Protein AF-A0A7S2M8P0-F1 (afdb_monomer_lite)

Secondary structure (DSSP, 8-state):
--PPPPEEEEEEEEEE--------------------EEEEPPPTT----TT-GGGTT-EEEEEEEEEEEEEPPPTT--SPPEEEEEEEESS--TTHHHHIIIIITS-PPTT-HHHHT-TT-TT----S--TTS--S----EE--TT---TT-GGGGT--EEPPPPHHHHHHH---GGGGTT--

Structure (mmCIF, N/CA/C/O backbone):
data_AF-A0A7S2M8P0-F1
#
_entry.id   AF-A0A7S2M8P0-F1
#
loop_
_atom_site.group_PDB
_atom_site.id
_atom_site.type_symbol
_atom_site.label_atom_id
_atom_site.label_alt_id
_atom_site.label_comp_id
_atom_site.label_asym_id
_atom_site.label_entity_id
_atom_site.label_seq_id
_atom_site.pdbx_PDB_ins_code
_atom_site.Cartn_x
_atom_site.Cartn_y
_atom_site.Cartn_z
_atom_site.occupancy
_atom_site.B_iso_or_equiv
_atom_site.auth_seq_id
_atom_site.auth_comp_id
_atom_site.auth_asym_id
_atom_site.auth_atom_id
_atom_site.pdbx_PDB_model_num
ATOM 1 N N . GLY A 1 1 ? -16.713 19.104 12.580 1.00 33.94 1 GLY A N 1
ATOM 2 C CA . GLY A 1 1 ? -17.102 18.261 11.436 1.00 33.94 1 GLY A CA 1
ATOM 3 C C . GLY A 1 1 ? -15.851 17.658 10.845 1.00 33.94 1 GLY A C 1
ATOM 4 O O . GLY A 1 1 ? -14.947 18.409 10.517 1.00 33.94 1 GLY A O 1
ATOM 5 N N . SER A 1 2 ? -15.743 16.331 10.795 1.00 45.94 2 SER A N 1
ATOM 6 C CA . SER A 1 2 ? -14.615 15.662 10.137 1.00 45.94 2 SER A CA 1
ATOM 7 C C . SER A 1 2 ? -14.900 15.654 8.637 1.00 45.94 2 SER A C 1
ATOM 9 O O . SER A 1 2 ? -15.805 14.956 8.184 1.00 45.94 2 SER A O 1
ATOM 11 N N . GLY A 1 3 ? -14.189 16.493 7.881 1.00 55.91 3 GLY A N 1
ATOM 12 C CA . GLY A 1 3 ? -14.139 16.350 6.431 1.00 55.91 3 GLY A CA 1
ATOM 13 C C . GLY A 1 3 ? -13.517 14.994 6.124 1.00 55.91 3 GLY A C 1
ATOM 14 O O . GLY A 1 3 ? -12.432 14.698 6.624 1.00 55.91 3 GLY A O 1
ATOM 15 N N . LYS A 1 4 ? -14.229 14.142 5.383 1.00 67.69 4 LYS A N 1
ATOM 16 C CA . LYS A 1 4 ? -13.650 12.894 4.882 1.00 67.69 4 LYS A CA 1
ATOM 17 C C . LYS A 1 4 ? -12.496 13.256 3.949 1.00 67.69 4 LYS A C 1
ATOM 19 O O . LYS A 1 4 ? -12.651 14.155 3.121 1.00 67.69 4 LYS A O 1
ATOM 24 N N . ASN A 1 5 ? -11.359 12.583 4.098 1.00 78.19 5 ASN A N 1
ATOM 25 C CA . ASN A 1 5 ? -10.262 12.739 3.151 1.00 78.19 5 ASN A CA 1
ATOM 26 C C . ASN A 1 5 ? -10.749 12.338 1.751 1.00 78.19 5 ASN A C 1
ATOM 28 O O . ASN A 1 5 ? -11.565 11.421 1.636 1.00 78.19 5 ASN A O 1
ATOM 32 N N . PRO A 1 6 ? -10.288 13.016 0.687 1.00 86.88 6 PRO A N 1
ATOM 33 C CA . PRO A 1 6 ? -10.604 12.592 -0.665 1.00 86.88 6 PRO A CA 1
ATOM 34 C C . PRO A 1 6 ? -10.066 11.176 -0.898 1.00 86.88 6 PRO A C 1
ATOM 36 O O . PRO A 1 6 ? -8.906 10.882 -0.593 1.00 86.88 6 PRO A O 1
ATOM 39 N N . THR A 1 7 ? -10.923 10.317 -1.442 1.00 91.81 7 THR A N 1
ATOM 40 C CA . THR A 1 7 ? -10.558 8.973 -1.887 1.00 91.81 7 THR A CA 1
ATOM 41 C C . THR A 1 7 ? -10.174 9.035 -3.359 1.00 91.81 7 THR A C 1
ATOM 43 O O . THR A 1 7 ? -10.900 9.591 -4.183 1.00 91.81 7 THR A O 1
ATOM 46 N N . TYR A 1 8 ? -9.029 8.455 -3.691 1.00 93.69 8 TYR A N 1
ATOM 47 C CA . TYR A 1 8 ? -8.509 8.361 -5.048 1.00 93.69 8 TYR A CA 1
ATOM 48 C C . TYR A 1 8 ? -8.509 6.906 -5.499 1.00 93.69 8 TYR A C 1
ATOM 50 O O . TYR A 1 8 ? -8.411 6.000 -4.675 1.00 93.69 8 TYR A O 1
ATOM 58 N N . GLN A 1 9 ? -8.551 6.676 -6.810 1.00 94.00 9 GLN A N 1
ATOM 59 C CA . GLN A 1 9 ? -8.484 5.337 -7.387 1.00 94.00 9 GLN A CA 1
ATOM 60 C C . GLN A 1 9 ? -7.349 5.245 -8.406 1.00 94.00 9 GLN A C 1
ATOM 62 O O . GLN A 1 9 ? -7.114 6.169 -9.185 1.00 94.00 9 GLN A O 1
ATOM 67 N N . LEU A 1 10 ? -6.648 4.112 -8.405 1.00 92.25 10 LEU A N 1
ATOM 68 C CA . LEU A 1 10 ? -5.645 3.763 -9.400 1.00 92.25 10 LEU A CA 1
ATOM 69 C C . LEU A 1 10 ? -5.920 2.363 -9.941 1.00 92.25 10 LEU A C 1
ATOM 71 O O . LEU A 1 10 ? -6.071 1.403 -9.186 1.00 92.25 10 LEU A O 1
ATOM 75 N N . SER A 1 11 ? -5.932 2.257 -11.264 1.00 92.50 11 SER A N 1
ATOM 76 C CA . SER A 1 11 ? -6.367 1.063 -11.983 1.00 92.50 11 SER A CA 1
ATOM 77 C C . SER A 1 11 ? -5.288 0.604 -12.951 1.00 92.50 11 SER A C 1
ATOM 79 O O . SER A 1 11 ? -4.633 1.417 -13.604 1.00 92.50 11 SER A O 1
ATOM 81 N N . GLY A 1 12 ? -5.114 -0.705 -13.081 1.00 91.25 12 GLY A N 1
ATOM 82 C CA . GLY A 1 12 ? -4.158 -1.268 -14.022 1.00 91.25 12 GLY A CA 1
ATOM 83 C C . GLY A 1 12 ? -4.366 -2.754 -14.244 1.00 91.25 12 GLY A C 1
ATOM 84 O O . GLY A 1 12 ? -5.065 -3.434 -13.498 1.00 91.25 12 GLY A O 1
ATOM 85 N N . MET A 1 13 ? -3.739 -3.267 -15.295 1.00 90.81 13 MET A N 1
ATOM 86 C CA . MET A 1 13 ? -3.755 -4.686 -15.608 1.00 90.81 13 MET A CA 1
ATOM 87 C C . MET A 1 13 ? -2.480 -5.356 -15.114 1.00 90.81 13 MET A C 1
ATOM 89 O O . MET A 1 13 ? -1.385 -5.026 -15.572 1.00 90.81 13 MET A O 1
ATOM 93 N N . LEU A 1 14 ? -2.618 -6.334 -14.223 1.00 90.25 14 LEU A N 1
ATOM 94 C CA . LEU A 1 14 ? -1.517 -7.064 -13.609 1.00 90.25 14 LEU A CA 1
ATOM 95 C C . LEU A 1 14 ? -1.419 -8.491 -14.149 1.00 90.25 14 LEU A C 1
ATOM 97 O O . LEU A 1 14 ? -2.395 -9.238 -14.156 1.00 90.25 14 LEU A O 1
ATOM 101 N N . LYS A 1 15 ? -0.216 -8.913 -14.543 1.00 89.88 15 LYS A N 1
ATOM 102 C CA . LYS A 1 15 ? 0.082 -10.311 -14.891 1.00 89.88 15 LYS A CA 1
ATOM 103 C C . LYS A 1 15 ? 1.273 -10.809 -14.094 1.00 89.88 15 LYS A C 1
ATOM 1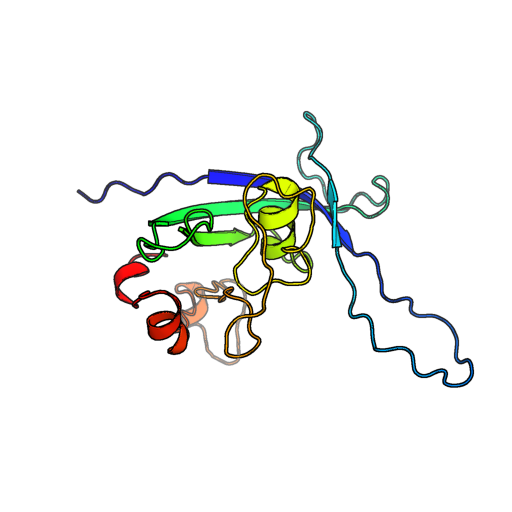05 O O . LYS A 1 15 ? 2.338 -10.193 -14.111 1.00 89.88 15 LYS A O 1
ATOM 110 N N . SER A 1 16 ? 1.122 -11.948 -13.416 1.00 84.88 16 SER A N 1
ATOM 111 C CA . SER A 1 16 ? 2.266 -12.584 -12.763 1.00 84.88 16 SER A CA 1
ATOM 112 C C . SER A 1 16 ? 3.203 -13.180 -13.803 1.00 84.88 16 SER A C 1
ATOM 114 O O . SER A 1 16 ? 2.764 -13.853 -14.731 1.00 84.88 16 SER A O 1
ATOM 116 N N . THR A 1 17 ? 4.502 -12.948 -13.636 1.00 79.94 17 THR A N 1
ATOM 117 C CA . THR A 1 17 ? 5.501 -13.407 -14.605 1.00 79.94 17 THR A CA 1
ATOM 118 C C . THR A 1 17 ? 5.902 -14.871 -14.436 1.00 79.94 17 THR A C 1
ATOM 120 O O . THR A 1 17 ? 6.605 -15.379 -15.295 1.00 79.94 17 THR A O 1
ATOM 123 N N . GLY A 1 18 ? 5.418 -15.565 -13.397 1.00 59.47 18 GLY A N 1
ATOM 124 C CA . GLY A 1 18 ? 5.726 -16.974 -13.134 1.00 59.47 18 GLY A CA 1
ATOM 125 C C . GLY A 1 18 ? 7.204 -17.239 -12.796 1.00 59.47 18 GLY A C 1
ATOM 126 O O . GLY A 1 18 ? 8.117 -16.809 -13.487 1.00 59.47 18 GLY A O 1
ATOM 127 N N . GLY A 1 19 ? 7.457 -17.984 -11.720 1.00 51.97 19 GLY A N 1
ATOM 128 C CA . GLY A 1 19 ? 8.619 -18.873 -11.677 1.00 51.97 19 GLY A CA 1
ATOM 129 C C . GLY A 1 19 ? 8.120 -20.204 -12.225 1.00 51.97 19 GLY A C 1
ATOM 130 O O . GLY A 1 19 ? 7.153 -20.737 -11.680 1.00 51.97 19 GLY A O 1
ATOM 131 N N . GLY A 1 20 ? 8.660 -20.674 -13.347 1.00 40.69 20 GLY A N 1
ATOM 132 C CA . GLY A 1 20 ? 8.151 -21.874 -14.012 1.00 40.69 20 GLY A CA 1
ATOM 133 C C . GLY A 1 20 ? 8.149 -23.092 -13.083 1.00 40.69 20 GLY A C 1
ATOM 134 O O . GLY A 1 20 ? 9.145 -23.379 -12.423 1.00 40.69 20 GLY A O 1
ATOM 135 N N . LYS A 1 21 ? 7.039 -23.838 -13.055 1.00 47.50 21 LYS A N 1
ATOM 136 C CA . LYS A 1 21 ? 7.082 -25.272 -12.750 1.00 47.50 21 LYS A CA 1
ATOM 137 C C . LYS A 1 21 ? 7.596 -25.959 -14.016 1.00 47.50 21 LYS A C 1
ATOM 139 O O . LYS A 1 21 ? 6.865 -26.010 -14.998 1.00 47.50 21 LYS A O 1
ATOM 144 N N . GLY A 1 22 ? 8.833 -26.450 -14.012 1.00 38.38 22 GLY A N 1
ATOM 145 C CA . GLY A 1 22 ? 9.357 -27.233 -15.132 1.00 38.38 22 GLY A CA 1
ATOM 146 C C . GLY A 1 22 ? 10.782 -27.738 -14.920 1.00 38.38 22 GLY A C 1
ATOM 147 O O . GLY A 1 22 ? 11.712 -26.942 -14.914 1.00 38.38 22 GLY A O 1
ATOM 148 N N . GLY A 1 23 ? 10.918 -29.064 -14.806 1.00 36.97 23 GLY A N 1
ATOM 149 C CA . GLY A 1 23 ? 12.120 -29.820 -15.173 1.00 36.97 23 GLY A CA 1
ATOM 150 C C . GLY A 1 2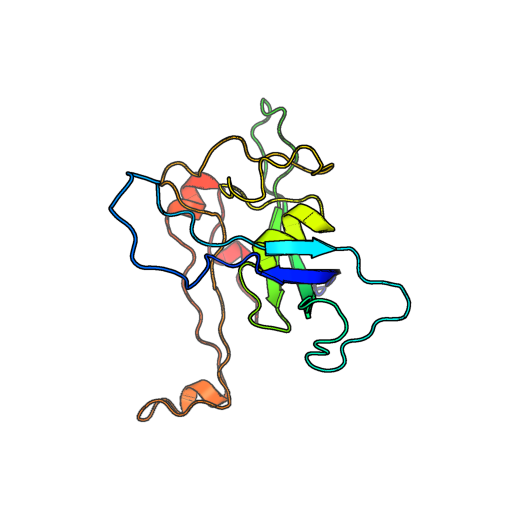3 ? 13.167 -30.022 -14.079 1.00 36.97 23 GLY A C 1
ATOM 151 O O . GLY A 1 23 ? 13.958 -29.129 -13.794 1.00 36.97 23 GLY A O 1
ATOM 152 N N . GLY A 1 24 ? 13.229 -31.236 -13.524 1.00 39.12 24 GLY A N 1
ATOM 153 C CA . GLY A 1 24 ? 14.409 -31.716 -12.809 1.00 39.12 24 GLY A CA 1
ATOM 154 C C . GLY A 1 24 ? 15.610 -31.760 -13.756 1.00 39.12 24 GLY A C 1
ATOM 155 O O . GLY A 1 24 ? 15.673 -32.604 -14.642 1.00 39.12 24 GLY A O 1
ATOM 156 N N . GLY A 1 25 ? 16.541 -30.831 -13.573 1.00 35.81 25 GLY A N 1
ATOM 157 C CA . GLY A 1 25 ? 17.843 -30.786 -14.233 1.00 35.81 25 GLY A CA 1
ATOM 158 C C . GLY A 1 25 ? 18.910 -30.364 -13.217 1.00 35.81 25 GLY A C 1
ATOM 159 O O . GLY A 1 25 ? 18.570 -29.710 -12.224 1.00 35.81 25 GLY A O 1
ATOM 160 N N . PRO A 1 26 ? 2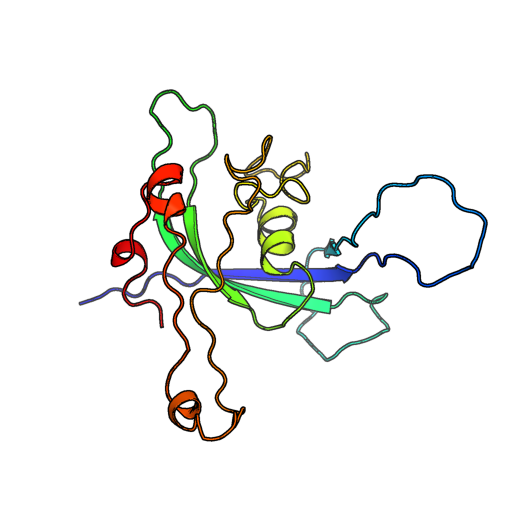0.176 -30.779 -13.393 1.00 42.75 26 PRO A N 1
ATOM 161 C CA . PRO A 1 26 ? 21.162 -30.759 -12.324 1.00 42.75 26 PRO A CA 1
ATOM 162 C C . PRO A 1 26 ? 21.500 -29.332 -11.880 1.00 42.75 26 PRO A C 1
ATOM 164 O O . PRO A 1 26 ? 21.573 -28.389 -12.667 1.00 42.75 26 PRO A O 1
ATOM 167 N N . ARG A 1 27 ? 21.650 -29.206 -10.560 1.00 48.12 27 ARG A N 1
ATOM 168 C CA . ARG A 1 27 ? 21.741 -27.973 -9.773 1.00 48.12 27 ARG A CA 1
ATOM 169 C C . ARG A 1 27 ? 22.873 -27.051 -10.241 1.00 48.12 27 ARG A C 1
ATOM 171 O O . ARG A 1 27 ? 24.015 -27.201 -9.824 1.00 48.12 27 ARG A O 1
ATOM 178 N N . GLY A 1 28 ? 22.518 -26.032 -11.019 1.00 38.09 28 GLY A N 1
ATOM 179 C CA . GLY A 1 28 ? 23.274 -24.785 -11.120 1.00 38.09 28 GLY A CA 1
ATOM 180 C C . GLY A 1 28 ? 22.784 -23.792 -10.065 1.00 38.09 28 GLY A C 1
ATOM 181 O O . GLY A 1 28 ? 21.580 -23.579 -9.928 1.00 38.09 28 GLY A O 1
ATOM 182 N N . ASN A 1 29 ? 23.709 -23.195 -9.315 1.00 42.25 29 ASN A N 1
ATOM 183 C CA . ASN A 1 29 ? 23.457 -22.211 -8.261 1.00 42.25 29 ASN A CA 1
ATOM 184 C C . ASN A 1 29 ? 22.850 -20.913 -8.846 1.00 42.25 29 ASN A C 1
ATOM 186 O O . ASN A 1 29 ? 23.555 -19.942 -9.101 1.00 42.25 29 ASN A O 1
ATOM 190 N N . LYS A 1 30 ? 21.540 -20.904 -9.123 1.00 40.34 30 LYS A N 1
ATOM 191 C CA . LYS A 1 30 ? 20.780 -19.710 -9.519 1.00 40.34 30 LYS A CA 1
ATOM 192 C C . LYS A 1 30 ? 19.907 -19.278 -8.348 1.00 40.34 30 LYS A C 1
ATOM 194 O O . LYS A 1 30 ? 18.985 -19.993 -7.960 1.00 40.34 30 LYS A O 1
ATOM 199 N N . GLY A 1 31 ? 20.212 -18.105 -7.790 1.00 37.59 31 GLY A N 1
ATOM 200 C CA . GLY A 1 31 ? 19.432 -17.472 -6.730 1.00 37.59 31 GLY A CA 1
ATOM 201 C C . GLY A 1 31 ? 17.939 -17.479 -7.061 1.00 37.59 31 GLY A C 1
ATOM 202 O O . GLY A 1 31 ? 17.528 -17.098 -8.157 1.00 37.59 31 GLY A O 1
ATOM 203 N N . GLY A 1 32 ? 17.128 -17.967 -6.122 1.00 34.03 32 GLY A N 1
ATOM 204 C CA . GLY A 1 32 ? 15.691 -18.161 -6.289 1.00 34.03 32 GLY A CA 1
ATOM 205 C C . GLY A 1 32 ? 14.952 -16.852 -6.577 1.00 34.03 32 GLY A C 1
ATOM 206 O O . GLY A 1 32 ? 14.526 -16.148 -5.661 1.00 34.03 32 GLY A O 1
ATOM 207 N N . GLY A 1 33 ? 14.756 -16.544 -7.859 1.00 43.59 33 GLY A N 1
ATOM 208 C CA . GLY A 1 33 ? 13.962 -15.417 -8.340 1.00 43.59 33 GLY A CA 1
ATOM 209 C C . GLY A 1 33 ? 12.474 -15.613 -8.050 1.00 43.59 33 GLY A C 1
ATOM 210 O O . GLY A 1 33 ? 11.707 -16.053 -8.901 1.00 43.59 33 GLY A O 1
ATOM 211 N N . ARG A 1 34 ? 12.050 -15.284 -6.824 1.00 56.06 34 ARG A N 1
ATOM 212 C CA . ARG A 1 34 ? 10.640 -15.230 -6.399 1.00 56.06 34 ARG A CA 1
ATOM 213 C C . ARG A 1 34 ? 9.852 -14.334 -7.368 1.00 56.06 34 ARG A C 1
ATOM 215 O O . ARG A 1 34 ? 10.239 -13.186 -7.578 1.00 56.06 34 ARG A O 1
ATOM 222 N N . GLY A 1 35 ? 8.770 -14.848 -7.964 1.00 67.94 35 GLY A N 1
ATOM 223 C CA . GLY A 1 35 ? 8.115 -14.247 -9.143 1.00 67.94 35 GLY A CA 1
ATOM 224 C C . GLY A 1 35 ? 7.667 -12.782 -9.000 1.00 67.94 35 GLY A C 1
ATOM 225 O O . GLY A 1 35 ? 7.296 -12.353 -7.907 1.00 67.94 35 GLY A O 1
ATOM 226 N N . SER A 1 36 ? 7.684 -12.042 -10.113 1.00 80.44 36 SER A N 1
ATOM 227 C CA . SER A 1 36 ? 7.288 -10.630 -10.227 1.00 80.44 36 SER A CA 1
ATOM 228 C C . SER A 1 36 ? 5.905 -10.481 -10.882 1.00 80.44 36 SER A C 1
ATOM 230 O O . SER A 1 36 ? 5.199 -11.469 -11.125 1.00 80.44 36 SER A O 1
ATOM 232 N N . VAL A 1 37 ? 5.515 -9.234 -11.130 1.00 85.88 37 VAL A N 1
ATOM 233 C CA . VAL A 1 37 ? 4.289 -8.843 -11.829 1.00 85.88 37 VAL A CA 1
ATOM 234 C C . VAL A 1 37 ? 4.625 -7.721 -12.796 1.00 85.88 37 VAL A C 1
ATOM 236 O O . VAL A 1 37 ? 5.409 -6.840 -12.456 1.00 85.88 37 VAL A O 1
ATOM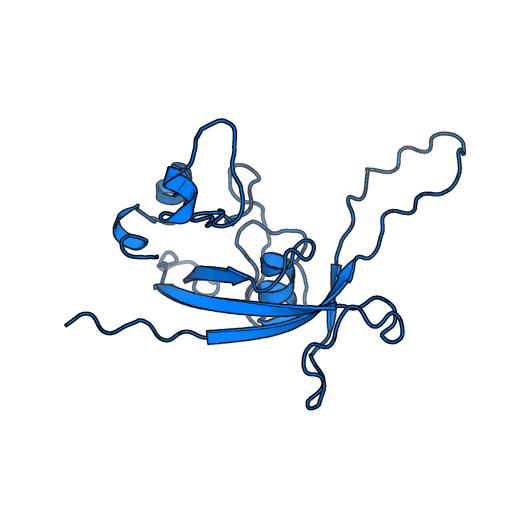 239 N N . ILE A 1 38 ? 4.032 -7.772 -13.981 1.00 87.38 38 ILE A N 1
ATOM 240 C CA . ILE A 1 38 ? 4.043 -6.677 -14.952 1.00 87.38 38 ILE A CA 1
ATOM 241 C C . ILE A 1 38 ? 2.715 -5.929 -14.880 1.00 87.38 38 ILE A C 1
ATOM 243 O O . ILE A 1 38 ? 1.667 -6.556 -14.710 1.00 87.38 38 ILE A O 1
ATOM 247 N N . CYS A 1 39 ? 2.775 -4.606 -15.014 1.00 87.38 39 CYS A N 1
ATOM 248 C CA . CYS A 1 39 ? 1.613 -3.724 -15.024 1.00 87.38 39 CYS A CA 1
ATOM 249 C C . CYS A 1 39 ? 1.452 -3.092 -16.408 1.00 87.38 39 CYS A C 1
ATOM 251 O O . CYS A 1 39 ? 2.439 -2.688 -17.022 1.00 87.38 39 CYS A O 1
ATOM 253 N N . LYS A 1 40 ? 0.213 -3.002 -16.888 1.00 87.56 40 LYS A N 1
ATOM 254 C CA . LYS A 1 40 ? -0.158 -2.260 -18.096 1.00 87.56 40 LYS A CA 1
ATOM 255 C C . LYS A 1 40 ? -1.275 -1.261 -17.784 1.00 87.56 40 LYS A C 1
ATOM 257 O O . LYS A 1 40 ? -2.093 -1.555 -16.908 1.00 87.56 40 LYS A O 1
ATOM 262 N N . PRO A 1 41 ? -1.338 -0.121 -18.496 1.00 84.50 41 PRO A N 1
ATOM 263 C CA . PRO A 1 41 ? -2.475 0.789 -18.413 1.00 84.50 41 PRO A CA 1
ATOM 264 C C . PRO A 1 41 ? -3.783 0.061 -18.719 1.00 84.50 41 PRO A C 1
ATOM 266 O O . PRO A 1 41 ? -3.806 -0.816 -19.585 1.00 84.50 41 PRO A O 1
ATOM 269 N N . LEU A 1 42 ? -4.856 0.425 -18.020 1.00 81.81 42 LEU A N 1
ATOM 270 C CA . LEU A 1 42 ? -6.194 -0.076 -18.316 1.00 81.81 42 LEU A CA 1
ATOM 271 C C . LEU A 1 42 ? -6.740 0.641 -19.569 1.00 81.81 42 LEU A C 1
ATOM 273 O O . LEU A 1 42 ? -6.749 1.873 -19.587 1.00 81.81 42 LEU A O 1
ATOM 277 N N . PRO A 1 43 ? -7.170 -0.076 -20.623 1.00 77.81 43 PRO A N 1
ATOM 278 C CA . PRO A 1 43 ? -7.792 0.540 -21.790 1.00 77.81 43 PRO A CA 1
ATOM 279 C C . PRO A 1 43 ? -9.117 1.238 -21.427 1.00 77.81 43 PRO A C 1
ATOM 281 O O . PRO A 1 43 ? -9.820 0.750 -20.541 1.00 77.81 43 PRO A O 1
ATOM 284 N N . PRO A 1 44 ? -9.522 2.306 -22.147 1.00 69.88 44 PRO A N 1
ATOM 285 C CA . PRO A 1 44 ? -10.704 3.117 -21.814 1.00 69.88 44 PRO A CA 1
ATOM 286 C C . PRO A 1 44 ? -12.030 2.347 -21.698 1.00 69.88 44 PRO A C 1
ATOM 288 O O . PRO A 1 44 ? -12.935 2.796 -21.007 1.00 69.88 44 PRO A O 1
ATOM 291 N N . ASN A 1 45 ? -12.139 1.182 -22.344 1.00 69.06 45 ASN A N 1
ATOM 292 C CA . ASN A 1 45 ? -13.379 0.405 -22.447 1.00 69.06 45 ASN A CA 1
ATOM 293 C C . ASN A 1 45 ? -13.322 -0.933 -21.697 1.00 69.06 45 ASN A C 1
ATOM 295 O O . ASN A 1 45 ? -14.135 -1.817 -21.955 1.00 69.06 45 ASN A O 1
ATOM 299 N N . GLN A 1 46 ? -12.339 -1.124 -20.813 1.00 67.31 46 GLN A N 1
ATOM 300 C CA . GLN A 1 46 ? -12.164 -2.384 -20.100 1.00 67.31 46 GLN A CA 1
ATOM 301 C C . GLN A 1 46 ? -12.581 -2.229 -18.637 1.00 67.31 46 GLN A C 1
ATOM 303 O O . GLN A 1 46 ? -11.784 -1.862 -17.778 1.00 67.31 46 GLN A O 1
ATOM 308 N N . THR A 1 47 ? -13.850 -2.515 -18.359 1.00 59.66 47 THR A N 1
ATOM 309 C CA . THR A 1 47 ? -14.380 -2.681 -17.003 1.00 59.66 47 THR A CA 1
ATOM 310 C C . THR A 1 47 ? -14.316 -4.162 -16.634 1.00 59.66 47 THR A C 1
ATOM 312 O O . THR A 1 47 ? -14.408 -5.035 -17.495 1.00 59.66 47 THR A O 1
ATOM 315 N N . SER A 1 48 ? -14.018 -4.467 -15.374 1.00 58.00 48 SER A N 1
ATOM 316 C CA . SER A 1 48 ? -13.689 -5.818 -14.922 1.00 58.00 48 SER A CA 1
ATOM 317 C C . SER A 1 48 ? -14.797 -6.827 -15.251 1.00 58.00 48 SER A C 1
ATOM 319 O O . SER A 1 48 ? -15.858 -6.853 -14.636 1.00 58.00 48 SER A O 1
ATOM 321 N N . VAL A 1 49 ? -14.533 -7.724 -16.201 1.00 51.09 49 VAL A N 1
ATOM 322 C CA . VAL A 1 49 ? -15.318 -8.950 -16.343 1.00 51.09 49 VAL A CA 1
ATOM 323 C C . VAL A 1 49 ? -14.360 -10.120 -16.207 1.00 51.09 49 VAL A C 1
ATOM 325 O O . VAL A 1 49 ? -13.400 -10.262 -16.961 1.00 51.09 49 VAL A O 1
ATOM 328 N N . ASN A 1 50 ? -14.588 -10.868 -15.131 1.00 47.16 50 ASN A N 1
ATOM 329 C CA . ASN A 1 50 ? -13.955 -12.115 -14.725 1.00 47.16 50 ASN A CA 1
ATOM 330 C C . ASN A 1 50 ? -12.935 -12.710 -15.696 1.00 47.16 50 ASN A C 1
ATOM 332 O O . ASN A 1 50 ? -13.301 -13.280 -16.715 1.00 47.16 50 ASN A O 1
ATOM 336 N N . GLY A 1 51 ? -11.668 -12.694 -15.268 1.00 51.38 51 GLY A N 1
ATOM 337 C CA . GLY A 1 51 ? -10.702 -13.752 -15.570 1.00 51.38 51 GLY A CA 1
ATOM 338 C C . GLY A 1 51 ? -10.588 -14.151 -17.035 1.00 51.38 51 GLY A C 1
ATOM 339 O O . GLY A 1 51 ? -10.347 -15.330 -17.301 1.00 51.38 51 GLY A O 1
ATOM 340 N N . ASP A 1 52 ? -10.766 -13.208 -17.959 1.00 46.72 52 ASP A N 1
ATOM 341 C CA . ASP A 1 52 ? -10.753 -13.552 -19.364 1.00 46.72 52 ASP A CA 1
ATOM 342 C C . ASP A 1 52 ? -9.328 -13.958 -19.754 1.00 46.72 52 ASP A C 1
ATOM 344 O O . ASP A 1 52 ? -8.396 -13.149 -19.833 1.00 46.72 52 ASP A O 1
ATOM 348 N N . LYS A 1 53 ? -9.134 -15.268 -19.940 1.00 52.00 53 LYS A N 1
ATOM 349 C CA . LYS A 1 53 ? -7.864 -15.838 -20.402 1.00 52.00 53 LYS A CA 1
ATOM 350 C C . LYS A 1 53 ? -7.492 -15.292 -21.786 1.00 52.00 53 LYS A C 1
ATOM 352 O O . LYS A 1 53 ? -6.329 -15.424 -22.169 1.00 52.00 53 LYS A O 1
ATOM 357 N N . SER A 1 54 ? -8.434 -14.651 -22.487 1.00 54.03 54 SER A N 1
ATOM 358 C CA . SER A 1 54 ? -8.215 -13.932 -23.743 1.00 54.03 54 SER A CA 1
ATOM 359 C C . SER A 1 54 ? -7.182 -12.808 -23.609 1.00 54.03 54 SER A C 1
ATOM 361 O O . SER A 1 54 ? -6.394 -12.590 -24.526 1.00 54.03 54 SER A O 1
ATOM 363 N N . ASN A 1 55 ? -7.079 -12.156 -22.443 1.00 60.62 55 ASN A N 1
ATOM 364 C CA . ASN A 1 55 ? -6.189 -11.011 -22.261 1.00 60.62 55 ASN A CA 1
ATOM 365 C C . ASN A 1 55 ? -4.771 -11.434 -21.844 1.00 60.62 55 ASN A C 1
ATOM 367 O O . ASN A 1 55 ? -4.150 -10.850 -20.955 1.00 60.62 55 ASN A O 1
ATOM 371 N N . GLY A 1 56 ? -4.272 -12.535 -22.411 1.00 69.38 56 GLY A N 1
ATOM 372 C CA . GLY A 1 56 ? -2.912 -13.033 -22.198 1.00 69.38 56 GLY A CA 1
ATOM 373 C C . GLY A 1 56 ? -2.544 -13.312 -20.736 1.00 69.38 56 GLY A C 1
ATOM 374 O O . GLY A 1 56 ? -1.356 -13.284 -20.406 1.00 69.38 56 GLY A O 1
ATOM 375 N N . GLY A 1 57 ? -3.520 -13.548 -19.852 1.00 77.62 57 GLY A N 1
ATOM 376 C CA . GLY A 1 57 ? -3.315 -13.787 -18.417 1.00 77.62 57 GLY A CA 1
ATOM 377 C C . GLY A 1 57 ? -3.164 -12.529 -17.549 1.00 77.62 57 GLY A C 1
ATOM 378 O O . GLY A 1 57 ? -2.720 -12.642 -16.405 1.00 77.62 57 GLY A O 1
ATOM 379 N N . PHE A 1 58 ? -3.497 -11.348 -18.073 1.00 84.62 58 PHE A N 1
ATOM 380 C CA . PHE A 1 58 ? -3.622 -10.124 -17.282 1.00 84.62 58 PHE A CA 1
ATOM 381 C C . PHE A 1 58 ? -4.954 -10.083 -16.524 1.00 84.62 58 PHE A C 1
ATOM 383 O O . PHE A 1 58 ? -5.976 -10.554 -17.014 1.00 84.62 58 PHE A O 1
ATOM 390 N N . ARG A 1 59 ? -4.939 -9.504 -15.324 1.00 86.75 59 ARG A N 1
ATOM 391 C CA . ARG A 1 59 ? -6.119 -9.250 -14.492 1.00 86.75 59 ARG A CA 1
ATOM 392 C C . ARG A 1 59 ? -6.264 -7.755 -14.276 1.00 86.75 59 ARG A C 1
ATOM 394 O O . ARG A 1 59 ? -5.273 -7.103 -13.964 1.00 86.75 59 ARG A O 1
ATOM 401 N N . VAL A 1 60 ? -7.473 -7.230 -14.437 1.00 90.00 60 VAL A N 1
ATOM 402 C CA . VAL A 1 60 ? -7.788 -5.855 -14.033 1.00 90.00 60 VAL A CA 1
ATOM 403 C C . VAL A 1 60 ? -7.765 -5.796 -12.507 1.00 90.00 60 VAL A C 1
ATOM 405 O O . VAL A 1 60 ? -8.324 -6.675 -11.852 1.00 90.00 60 VAL A O 1
ATOM 408 N N . CYS A 1 61 ? -7.066 -4.806 -11.963 1.00 91.94 61 CYS A N 1
ATOM 409 C CA . CYS A 1 61 ? -6.932 -4.582 -10.533 1.00 91.94 61 CYS A CA 1
ATOM 410 C C . CYS A 1 61 ? -7.093 -3.095 -10.229 1.00 91.94 61 CYS A C 1
ATOM 412 O O . CYS A 1 61 ? -6.564 -2.247 -10.958 1.00 91.94 61 CYS A O 1
ATOM 414 N N . HIS A 1 62 ? -7.742 -2.808 -9.108 1.00 93.88 62 HIS A N 1
ATOM 415 C CA . HIS A 1 62 ? -7.981 -1.462 -8.618 1.00 93.88 62 HIS A CA 1
ATOM 416 C C . HIS A 1 62 ? -7.421 -1.318 -7.200 1.00 93.88 62 HIS A C 1
ATOM 418 O O . HIS A 1 62 ? -7.557 -2.197 -6.348 1.00 93.88 62 HIS A O 1
ATOM 424 N N . ILE A 1 63 ? -6.751 -0.207 -6.926 1.00 95.56 63 ILE A N 1
ATOM 425 C CA . ILE A 1 63 ? -6.552 0.235 -5.549 1.00 95.56 63 ILE A CA 1
ATOM 426 C C . ILE A 1 63 ? -7.290 1.539 -5.339 1.00 95.56 63 ILE A C 1
ATOM 428 O O . ILE A 1 63 ? -7.270 2.422 -6.196 1.00 95.56 63 ILE A O 1
ATOM 432 N N . GLU A 1 64 ? -7.894 1.658 -4.172 1.00 95.75 64 GLU A N 1
ATOM 433 C CA . GLU A 1 64 ? -8.397 2.919 -3.660 1.00 95.75 64 GLU A CA 1
ATOM 434 C C . GLU A 1 64 ? -7.478 3.369 -2.544 1.00 95.75 64 GLU A C 1
ATOM 436 O O . GLU A 1 64 ? -6.955 2.543 -1.794 1.00 95.75 64 GLU A O 1
ATOM 441 N N . TRP A 1 65 ? -7.228 4.666 -2.455 1.00 94.94 65 TRP A N 1
ATOM 442 C CA . TRP A 1 65 ? -6.355 5.184 -1.424 1.00 94.94 65 TRP A CA 1
ATOM 443 C C . TRP A 1 65 ? -6.788 6.546 -0.911 1.00 94.94 65 TRP A C 1
ATOM 445 O O . TRP A 1 65 ? -7.347 7.370 -1.632 1.00 94.94 65 TRP A O 1
ATOM 455 N N . GLU A 1 66 ? -6.483 6.774 0.360 1.00 94.25 66 GLU A N 1
ATOM 456 C CA . GLU A 1 66 ? -6.665 8.046 1.045 1.00 94.25 66 GLU A CA 1
ATOM 457 C C . GLU A 1 66 ? -5.303 8.577 1.477 1.00 94.25 66 GLU A C 1
ATOM 459 O O . GLU A 1 66 ? -4.481 7.854 2.052 1.00 94.25 66 GLU A O 1
ATOM 464 N N . HIS A 1 67 ? -5.062 9.860 1.218 1.00 93.00 67 HIS A N 1
ATOM 465 C CA . HIS A 1 67 ? -3.899 10.547 1.767 1.00 93.00 67 HIS A CA 1
ATOM 466 C C . HIS A 1 67 ? -4.126 10.829 3.249 1.00 93.00 67 HIS A C 1
ATOM 468 O O . HIS A 1 67 ? -5.089 11.501 3.607 1.00 93.00 67 HIS A O 1
ATOM 474 N N . LEU A 1 68 ? -3.231 10.342 4.109 1.00 92.69 68 LEU A N 1
ATOM 475 C CA . LEU A 1 68 ? -3.337 10.559 5.554 1.00 92.69 68 LEU A CA 1
ATOM 476 C C . LEU A 1 68 ? -2.392 11.645 6.038 1.00 92.69 68 LEU A C 1
ATOM 478 O O . LEU A 1 68 ? -2.749 12.464 6.882 1.00 92.69 68 LEU A O 1
ATOM 482 N N . LYS A 1 69 ? -1.153 11.625 5.540 1.00 91.62 69 LYS A N 1
ATOM 483 C CA . LYS A 1 69 ? -0.105 12.518 6.030 1.00 91.62 69 LYS A CA 1
ATOM 484 C C . LYS A 1 69 ? 0.997 12.700 5.005 1.00 91.62 69 LYS A C 1
ATOM 486 O O . LYS A 1 69 ? 1.476 11.735 4.413 1.00 91.62 69 LYS A O 1
ATOM 491 N N . THR A 1 70 ? 1.437 13.938 4.811 1.00 91.50 70 THR A N 1
ATOM 492 C CA . THR A 1 70 ? 2.708 14.221 4.134 1.00 91.50 70 THR A CA 1
ATOM 493 C C . THR A 1 70 ? 3.827 14.090 5.154 1.00 91.50 70 THR A C 1
ATOM 495 O O . THR A 1 70 ? 3.796 14.718 6.212 1.00 91.50 70 THR A O 1
ATOM 498 N N . LEU A 1 71 ? 4.800 13.241 4.854 1.00 88.69 71 LEU A N 1
ATOM 499 C CA . LEU A 1 71 ? 5.950 12.994 5.704 1.00 88.69 71 LEU A CA 1
ATOM 500 C C . LEU A 1 71 ? 7.040 13.993 5.331 1.00 88.69 71 LEU A C 1
ATOM 502 O O . LEU A 1 71 ? 7.444 14.095 4.172 1.00 88.69 71 LEU A O 1
ATOM 506 N N . THR A 1 72 ? 7.515 14.736 6.3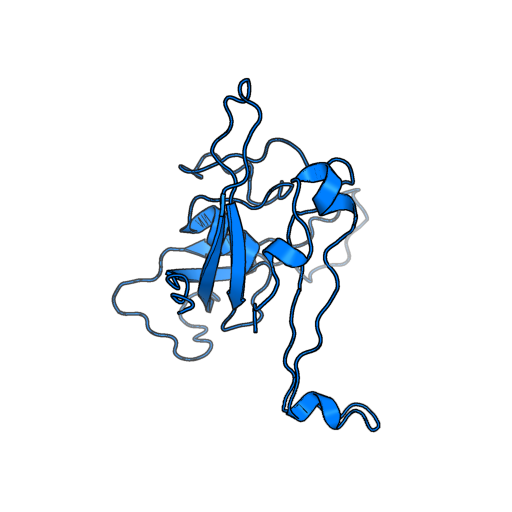22 1.00 76.81 72 THR A N 1
ATOM 507 C CA . THR A 1 72 ? 8.618 15.673 6.137 1.00 76.81 72 THR A CA 1
ATOM 508 C C . THR A 1 72 ? 9.898 14.894 5.862 1.00 76.81 72 THR A C 1
ATOM 510 O O . THR A 1 72 ? 10.367 14.142 6.718 1.00 76.81 72 THR A O 1
ATOM 513 N N . THR A 1 73 ? 10.483 15.089 4.686 1.00 65.50 73 THR A N 1
ATOM 514 C CA . THR A 1 73 ? 11.892 14.773 4.452 1.00 65.50 73 THR A CA 1
ATOM 515 C C . THR A 1 73 ? 12.745 15.844 5.142 1.00 65.50 73 THR A C 1
ATOM 517 O O . THR A 1 73 ? 12.305 16.986 5.309 1.00 65.50 73 THR A O 1
ATOM 520 N N . SER A 1 74 ? 13.935 15.490 5.645 1.00 55.31 74 SER A N 1
ATOM 521 C CA . SER A 1 74 ? 14.802 16.493 6.282 1.00 55.31 74 SER A CA 1
ATOM 522 C C . SER A 1 74 ? 15.111 17.615 5.279 1.00 55.31 74 SER A C 1
ATOM 524 O O . SER A 1 74 ? 15.185 17.365 4.076 1.00 55.31 74 SER A O 1
ATOM 526 N N . LYS A 1 75 ? 15.320 18.848 5.762 1.00 46.97 75 LYS A N 1
ATOM 527 C CA . LYS A 1 75 ? 15.572 20.045 4.929 1.00 46.97 75 LYS A CA 1
ATOM 528 C C . LYS A 1 75 ? 16.781 19.930 3.974 1.00 46.97 75 LYS A C 1
ATOM 530 O O . LYS A 1 75 ? 16.982 20.822 3.162 1.00 46.97 75 LYS A O 1
ATOM 535 N N . GLN A 1 76 ? 17.578 18.864 4.069 1.00 42.69 76 GLN A N 1
ATOM 536 C CA . GLN A 1 76 ? 18.755 18.584 3.233 1.00 42.69 76 GLN A CA 1
ATOM 537 C C . GLN A 1 76 ? 18.527 17.448 2.219 1.00 42.69 76 GLN A C 1
ATOM 539 O O . GLN A 1 76 ? 19.450 17.041 1.519 1.00 42.69 76 GLN A O 1
ATOM 544 N N . SER A 1 77 ? 17.317 16.896 2.150 1.00 51.25 77 SER A N 1
ATOM 545 C CA . SER A 1 77 ? 17.008 15.741 1.317 1.00 51.25 77 SER A CA 1
ATOM 546 C C . SER A 1 77 ? 16.549 16.175 -0.076 1.00 51.25 77 SER A C 1
ATOM 548 O O . SER A 1 77 ? 15.503 16.799 -0.218 1.00 51.25 77 SER A O 1
ATOM 550 N N . THR A 1 78 ? 17.293 15.793 -1.115 1.00 50.19 78 THR A N 1
ATOM 551 C CA . THR A 1 78 ? 16.908 15.957 -2.533 1.00 50.19 78 THR A CA 1
ATOM 552 C C . THR A 1 78 ? 15.826 14.967 -2.984 1.00 50.19 78 THR A C 1
ATOM 554 O O . THR A 1 78 ? 15.464 14.926 -4.158 1.00 50.19 78 THR A O 1
ATOM 557 N N . THR A 1 79 ? 15.308 14.145 -2.068 1.00 63.28 79 THR A N 1
ATOM 558 C CA . THR A 1 79 ? 14.318 13.109 -2.374 1.00 63.28 79 THR A CA 1
ATOM 559 C C . THR A 1 79 ? 12.906 13.682 -2.436 1.00 63.28 79 THR A C 1
ATOM 561 O O . THR A 1 79 ? 12.527 14.519 -1.614 1.00 63.28 79 THR A O 1
ATOM 564 N N . ALA A 1 80 ? 12.111 13.168 -3.377 1.00 69.56 80 ALA A N 1
ATOM 565 C CA . ALA A 1 80 ? 10.687 13.463 -3.506 1.00 69.56 80 ALA A CA 1
ATOM 566 C C . ALA A 1 80 ? 9.938 13.315 -2.159 1.00 69.56 80 ALA A C 1
ATOM 568 O O . ALA A 1 80 ? 10.313 12.468 -1.333 1.00 69.56 80 ALA A O 1
ATOM 569 N N . PRO A 1 81 ? 8.882 14.119 -1.923 1.00 80.56 81 PRO A N 1
ATOM 570 C CA . PRO A 1 81 ? 8.073 14.025 -0.712 1.00 80.56 81 PRO A CA 1
ATOM 571 C C . PRO A 1 81 ? 7.518 12.609 -0.531 1.00 80.56 81 PRO A C 1
ATOM 573 O O . PRO A 1 81 ? 7.161 11.931 -1.494 1.00 80.56 81 PRO A O 1
ATOM 576 N N . ARG A 1 82 ? 7.435 12.161 0.726 1.00 88.00 82 ARG A N 1
ATOM 577 C CA . ARG A 1 82 ? 6.848 10.862 1.074 1.00 88.00 82 ARG A CA 1
ATOM 578 C C . ARG A 1 82 ? 5.460 11.060 1.657 1.00 88.00 82 ARG A C 1
ATOM 580 O O . ARG A 1 82 ? 5.214 12.014 2.390 1.00 88.00 82 ARG A O 1
ATOM 587 N N . TYR A 1 83 ? 4.569 10.123 1.371 1.00 92.06 83 TYR A N 1
ATOM 588 C CA . TYR A 1 83 ? 3.178 10.186 1.797 1.00 92.06 83 TYR A CA 1
ATOM 589 C C . TYR A 1 83 ? 2.799 8.912 2.545 1.00 92.06 83 TYR A C 1
ATOM 591 O O . TYR A 1 83 ? 3.174 7.811 2.144 1.00 92.06 83 TYR A O 1
ATOM 599 N N . LEU A 1 84 ? 2.052 9.071 3.634 1.00 94.75 84 LEU A N 1
ATOM 600 C CA . LEU A 1 84 ? 1.362 7.982 4.307 1.00 94.75 84 LEU A CA 1
ATOM 601 C C . LEU A 1 84 ? -0.021 7.833 3.674 1.00 94.75 84 LEU A C 1
ATOM 603 O O . LEU A 1 84 ? -0.808 8.785 3.687 1.00 94.75 84 LEU A O 1
ATOM 607 N N . LEU A 1 85 ? -0.293 6.649 3.129 1.00 95.56 85 LEU A N 1
ATOM 608 C CA . LEU A 1 85 ? -1.543 6.324 2.450 1.00 95.56 85 LEU A CA 1
ATOM 609 C C . LEU A 1 85 ? -2.278 5.213 3.206 1.00 95.56 85 LEU A C 1
ATOM 611 O O . LEU A 1 85 ? -1.650 4.236 3.619 1.00 95.56 85 LEU A O 1
ATOM 615 N N . SER A 1 86 ? -3.598 5.339 3.338 1.00 95.69 86 SER A N 1
ATOM 616 C CA . SER A 1 86 ? -4.470 4.178 3.546 1.00 95.69 86 SER A CA 1
ATOM 617 C C . SER A 1 86 ? -4.795 3.603 2.179 1.00 95.69 86 SER A C 1
ATOM 619 O O . SER A 1 86 ? -5.135 4.378 1.290 1.00 95.69 86 SER A O 1
ATOM 621 N N . VAL A 1 87 ? -4.668 2.291 1.984 1.00 96.00 87 VAL A N 1
ATOM 622 C CA . VAL A 1 87 ? -4.915 1.654 0.684 1.00 96.00 87 VAL A CA 1
ATOM 623 C C . VAL A 1 87 ? -5.840 0.458 0.856 1.00 96.00 87 VAL A C 1
ATOM 625 O O . VAL A 1 87 ? -5.552 -0.437 1.651 1.00 96.00 87 VAL A O 1
ATOM 628 N N . SER A 1 88 ? -6.894 0.423 0.048 1.00 94.94 88 SER A N 1
ATOM 629 C CA . SER A 1 88 ? -7.844 -0.677 -0.079 1.00 94.94 88 SER A CA 1
ATOM 630 C C . SER A 1 88 ? -7.676 -1.341 -1.443 1.00 94.94 88 SER A C 1
ATOM 632 O O . SER A 1 88 ? -7.390 -0.682 -2.444 1.00 94.94 88 SER A O 1
ATOM 634 N N . THR A 1 89 ? -7.835 -2.660 -1.492 1.00 93.62 89 THR A N 1
ATOM 635 C CA . THR A 1 89 ? -7.714 -3.449 -2.724 1.00 93.62 89 THR A CA 1
ATOM 636 C C . THR A 1 89 ? -9.033 -4.129 -3.043 1.00 93.62 89 THR A C 1
ATOM 638 O O . THR A 1 89 ? -9.644 -4.727 -2.162 1.00 93.62 89 THR A O 1
ATOM 641 N N . ASP A 1 90 ? -9.422 -4.109 -4.312 1.00 89.00 90 ASP A N 1
ATOM 642 C CA . ASP A 1 90 ? -10.592 -4.823 -4.834 1.00 89.00 90 ASP A CA 1
ATOM 643 C C . ASP A 1 90 ? -10.358 -6.336 -5.009 1.00 89.00 90 ASP A C 1
ATOM 645 O O . ASP A 1 90 ? -11.289 -7.138 -4.984 1.00 89.00 90 ASP A O 1
ATOM 649 N N . THR A 1 91 ? -9.098 -6.737 -5.194 1.00 88.19 91 THR A N 1
ATOM 650 C CA . THR A 1 91 ? -8.682 -8.125 -5.393 1.00 88.19 91 THR A CA 1
ATOM 651 C C . THR A 1 91 ? -7.467 -8.478 -4.534 1.00 88.19 91 THR A C 1
ATOM 653 O O . THR A 1 91 ? -6.843 -7.627 -3.907 1.00 88.19 91 THR A O 1
ATOM 656 N N . GLY A 1 92 ? -7.097 -9.760 -4.526 1.00 86.19 92 GLY A N 1
ATOM 657 C CA . GLY A 1 92 ? -5.878 -10.267 -3.889 1.00 86.19 92 GLY A CA 1
ATOM 658 C C . GLY A 1 92 ? -4.731 -10.517 -4.871 1.00 86.19 92 GLY A C 1
ATOM 659 O O . GLY A 1 92 ? -3.990 -11.490 -4.702 1.00 86.19 92 GLY A O 1
ATOM 660 N N . ALA A 1 93 ? -4.606 -9.735 -5.952 1.00 89.56 93 ALA A N 1
ATOM 661 C CA . ALA A 1 93 ? -3.574 -9.994 -6.950 1.00 89.56 93 ALA A CA 1
ATOM 662 C C . ALA A 1 93 ? -2.163 -9.851 -6.356 1.00 89.56 93 ALA A C 1
ATOM 664 O O . ALA A 1 93 ? -1.871 -9.024 -5.485 1.00 89.56 93 ALA A O 1
ATOM 665 N N . LYS A 1 94 ? -1.243 -10.687 -6.844 1.00 90.94 94 LYS A N 1
ATOM 666 C CA . LYS A 1 94 ? 0.133 -10.719 -6.348 1.00 90.94 94 LYS A CA 1
ATOM 667 C C . LYS A 1 94 ? 0.770 -9.333 -6.462 1.00 90.94 94 LYS A C 1
ATOM 669 O O . LYS A 1 94 ? 0.780 -8.746 -7.534 1.00 90.94 94 LYS A O 1
ATOM 674 N N . HIS A 1 95 ? 1.345 -8.844 -5.365 1.00 94.31 95 HIS A N 1
ATOM 675 C CA . HIS A 1 95 ? 2.018 -7.540 -5.304 1.00 94.31 95 HIS A CA 1
ATOM 676 C C . HIS A 1 95 ? 1.156 -6.355 -5.791 1.00 94.31 95 HIS A C 1
ATOM 678 O O . HIS A 1 95 ? 1.726 -5.345 -6.189 1.00 94.31 95 HIS A O 1
ATOM 684 N N . GLN A 1 96 ? -0.179 -6.450 -5.753 1.00 95.00 96 GLN A N 1
ATOM 685 C CA . GLN A 1 96 ? -1.088 -5.460 -6.343 1.00 95.00 96 GLN A CA 1
ATOM 686 C C . GLN A 1 96 ? -0.773 -4.019 -5.936 1.00 95.00 96 GLN A C 1
ATOM 688 O O . GLN A 1 96 ? -0.480 -3.197 -6.799 1.00 95.00 96 GLN A O 1
ATOM 693 N N . VAL A 1 97 ? -0.745 -3.738 -4.629 1.00 96.62 97 VAL A N 1
ATOM 694 C CA . VAL A 1 97 ? -0.456 -2.396 -4.094 1.00 96.62 97 VAL A CA 1
ATOM 695 C C . VAL A 1 97 ? 0.922 -1.903 -4.543 1.00 96.62 97 VAL A C 1
ATOM 697 O O . VAL A 1 97 ? 1.052 -0.804 -5.071 1.00 96.62 97 VAL A O 1
ATOM 700 N N . ARG A 1 98 ? 1.949 -2.749 -4.397 1.00 95.31 98 ARG A N 1
ATOM 701 C CA . ARG A 1 98 ? 3.343 -2.436 -4.756 1.00 95.31 98 ARG A CA 1
ATOM 702 C C . ARG A 1 98 ? 3.486 -2.083 -6.236 1.00 95.31 98 ARG A C 1
ATOM 704 O O . ARG A 1 98 ? 4.090 -1.073 -6.579 1.00 95.31 98 ARG A O 1
ATOM 711 N N . ALA A 1 99 ? 2.928 -2.926 -7.103 1.00 93.00 99 ALA A N 1
ATOM 712 C CA . ALA A 1 99 ? 3.042 -2.793 -8.546 1.00 93.00 99 ALA A CA 1
ATOM 713 C C . ALA A 1 99 ? 2.217 -1.617 -9.076 1.00 93.00 99 ALA A C 1
ATOM 715 O O . ALA A 1 99 ? 2.729 -0.872 -9.904 1.00 93.00 99 ALA A O 1
ATOM 716 N N . LEU A 1 100 ? 0.978 -1.426 -8.607 1.00 94.12 100 LEU A N 1
ATOM 717 C CA . LEU A 1 100 ? 0.142 -0.314 -9.062 1.00 94.12 100 LEU A CA 1
ATOM 718 C C . LEU A 1 100 ? 0.738 1.029 -8.638 1.00 94.12 100 LEU A C 1
ATOM 720 O O . LEU A 1 100 ? 0.960 1.874 -9.502 1.00 94.12 100 LEU A O 1
ATOM 724 N N . LEU A 1 101 ? 1.092 1.204 -7.361 1.00 93.75 101 LEU A N 1
ATOM 725 C CA . LEU A 1 101 ? 1.689 2.457 -6.8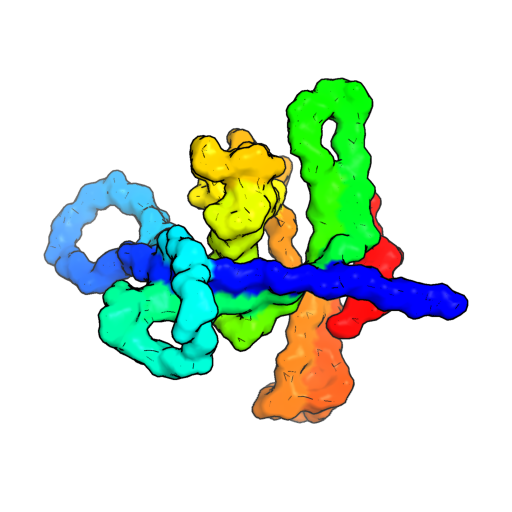88 1.00 93.75 101 LEU A CA 1
ATOM 726 C C . LEU A 1 101 ? 2.985 2.798 -7.636 1.00 93.75 101 LEU A C 1
ATOM 728 O O . LEU A 1 101 ? 3.135 3.921 -8.108 1.00 93.75 101 LEU A O 1
ATOM 732 N N . ALA A 1 102 ? 3.886 1.830 -7.821 1.00 91.81 102 ALA A N 1
ATOM 733 C CA . ALA A 1 102 ? 5.143 2.066 -8.523 1.00 91.81 102 ALA A CA 1
ATOM 734 C C . ALA A 1 102 ? 4.958 2.260 -10.037 1.00 91.81 102 ALA A C 1
ATOM 736 O O . ALA A 1 102 ? 5.350 3.285 -10.583 1.00 91.81 102 ALA A O 1
ATOM 737 N N . LEU A 1 103 ? 4.361 1.282 -10.722 1.00 89.25 103 LEU A N 1
ATOM 738 C CA . LEU A 1 103 ? 4.394 1.194 -12.185 1.00 89.25 103 LEU A CA 1
ATOM 739 C C . LEU A 1 103 ? 3.294 2.009 -12.869 1.00 89.25 103 LEU A C 1
ATOM 741 O O . LEU A 1 103 ? 3.507 2.484 -13.980 1.00 89.25 103 LEU A O 1
ATOM 745 N N . ALA A 1 104 ? 2.123 2.145 -12.240 1.00 88.62 104 ALA A N 1
ATOM 746 C CA . ALA A 1 104 ? 1.022 2.947 -12.776 1.00 88.62 104 ALA A CA 1
ATOM 747 C C . ALA A 1 104 ? 0.987 4.347 -12.146 1.00 88.62 104 ALA A C 1
ATOM 749 O O . ALA A 1 104 ? 0.756 5.326 -12.849 1.00 88.62 104 ALA A O 1
ATOM 750 N N . GLY A 1 105 ? 1.246 4.445 -10.839 1.00 88.94 105 GLY A N 1
ATOM 751 C CA . GLY A 1 105 ? 1.219 5.708 -10.097 1.00 88.94 105 GLY A CA 1
ATOM 752 C C . GLY A 1 105 ? 2.540 6.478 -10.100 1.00 88.94 105 GLY A C 1
ATOM 753 O O . GLY A 1 105 ? 2.557 7.651 -9.743 1.00 88.94 105 GLY A O 1
ATOM 754 N N . GLY A 1 106 ? 3.656 5.841 -10.473 1.00 88.81 106 GLY A N 1
ATOM 755 C CA . GLY A 1 106 ? 4.985 6.454 -10.406 1.00 88.81 106 GLY A CA 1
ATOM 756 C C . GLY A 1 106 ? 5.477 6.734 -8.981 1.00 88.81 106 GLY A C 1
ATOM 757 O O . GLY A 1 106 ? 6.465 7.446 -8.827 1.00 88.81 106 GLY A O 1
ATOM 758 N N . ALA A 1 107 ? 4.813 6.194 -7.957 1.00 90.31 107 ALA A N 1
ATOM 759 C CA . ALA A 1 107 ? 5.041 6.464 -6.540 1.00 90.31 107 ALA A CA 1
ATOM 760 C C . ALA A 1 107 ? 5.380 5.159 -5.790 1.00 90.31 107 ALA A C 1
ATOM 762 O O . ALA A 1 107 ? 4.528 4.590 -5.105 1.00 90.31 107 ALA A O 1
ATOM 763 N N . PRO A 1 108 ? 6.601 4.618 -5.937 1.00 92.69 108 PRO A N 1
ATOM 764 C CA . PRO A 1 108 ? 6.967 3.352 -5.311 1.00 92.69 108 PRO A CA 1
ATOM 765 C C . PRO A 1 108 ? 7.000 3.422 -3.778 1.00 92.69 108 PRO A C 1
ATOM 767 O O . PRO A 1 108 ? 7.286 4.458 -3.177 1.00 92.69 108 PRO A O 1
ATOM 770 N N . ILE A 1 109 ? 6.758 2.277 -3.136 1.00 94.38 109 ILE A N 1
ATOM 771 C CA . ILE A 1 109 ? 6.762 2.149 -1.673 1.00 94.38 109 ILE A CA 1
ATOM 772 C C . ILE A 1 109 ? 8.201 2.177 -1.146 1.00 94.38 109 ILE A C 1
ATOM 774 O O . ILE A 1 109 ? 9.079 1.499 -1.678 1.00 94.38 109 ILE A O 1
ATOM 778 N N . ALA A 1 110 ? 8.445 2.902 -0.052 1.00 92.62 110 ALA A N 1
ATOM 779 C CA . ALA A 1 110 ? 9.762 2.947 0.579 1.00 92.62 110 ALA A CA 1
ATOM 780 C C . ALA A 1 110 ? 10.269 1.534 0.946 1.00 92.62 110 ALA A C 1
ATOM 782 O O . ALA A 1 110 ? 9.540 0.722 1.521 1.00 92.62 110 ALA A O 1
ATOM 783 N N . GLY A 1 111 ? 11.527 1.247 0.603 1.00 92.31 111 GLY A N 1
ATOM 784 C CA . GLY A 1 111 ? 12.155 -0.065 0.779 1.00 92.31 111 GLY A CA 1
ATOM 785 C C . GLY A 1 111 ? 11.826 -1.099 -0.304 1.00 92.31 111 GLY A C 1
ATOM 786 O O . GLY A 1 111 ? 12.400 -2.187 -0.307 1.00 92.31 111 GLY A O 1
ATOM 787 N N . ASP A 1 112 ? 10.928 -0.795 -1.246 1.00 93.50 112 ASP A N 1
ATOM 788 C CA . ASP A 1 112 ? 10.588 -1.699 -2.342 1.00 93.50 112 ASP A CA 1
ATOM 789 C C . ASP A 1 112 ? 11.612 -1.656 -3.485 1.00 93.50 112 ASP A C 1
ATOM 791 O O . ASP A 1 112 ? 11.388 -1.041 -4.524 1.00 93.50 112 ASP A O 1
ATOM 795 N N . LEU A 1 113 ? 12.709 -2.396 -3.338 1.00 90.75 113 LEU A N 1
ATOM 796 C CA . LEU A 1 113 ? 13.728 -2.520 -4.389 1.00 90.75 113 LEU A CA 1
ATOM 797 C C . LEU A 1 113 ? 13.233 -3.221 -5.663 1.00 90.75 113 LEU A C 1
ATOM 799 O O . LEU A 1 113 ? 13.847 -3.105 -6.717 1.00 90.75 113 LEU A O 1
ATOM 803 N N . ARG A 1 114 ? 12.135 -3.984 -5.593 1.00 89.69 114 ARG A N 1
ATOM 804 C CA . ARG A 1 114 ? 11.655 -4.758 -6.747 1.00 89.69 114 ARG A CA 1
ATOM 805 C C . ARG A 1 114 ? 10.975 -3.873 -7.780 1.00 89.69 114 ARG A C 1
ATOM 807 O O . ARG A 1 114 ? 11.105 -4.135 -8.971 1.00 89.69 114 ARG A O 1
ATOM 814 N N . TYR A 1 115 ? 10.198 -2.899 -7.319 1.00 89.69 115 TYR A N 1
ATOM 815 C CA . TYR A 1 115 ? 9.430 -2.010 -8.191 1.00 89.69 115 TYR A CA 1
ATOM 816 C C . TYR A 1 115 ? 9.894 -0.551 -8.115 1.00 89.69 115 TYR A C 1
ATOM 818 O O . TYR A 1 115 ? 9.542 0.245 -8.983 1.00 89.69 115 TYR A O 1
ATOM 826 N N . GLY A 1 116 ? 10.684 -0.194 -7.101 1.00 85.50 116 GLY A N 1
ATOM 827 C CA . GLY A 1 116 ? 11.135 1.170 -6.853 1.00 85.50 116 GLY A CA 1
ATOM 828 C C . GLY A 1 116 ? 12.410 1.590 -7.578 1.00 85.50 116 GLY A C 1
ATOM 829 O O . GLY A 1 116 ? 12.607 2.789 -7.740 1.00 85.50 116 GLY A O 1
ATOM 830 N N . ASP A 1 117 ? 13.221 0.657 -8.082 1.00 75.12 117 ASP A N 1
ATOM 831 C CA . ASP A 1 117 ? 14.407 0.966 -8.907 1.00 75.12 117 ASP A CA 1
ATOM 832 C C . ASP A 1 117 ? 14.078 1.077 -10.412 1.00 75.12 117 ASP A C 1
ATOM 834 O O . ASP A 1 117 ? 14.945 1.046 -11.283 1.00 75.12 117 ASP A O 1
ATOM 838 N N . ASN A 1 118 ? 12.795 1.171 -10.767 1.00 67.00 118 ASN A N 1
ATOM 839 C CA . ASN A 1 118 ? 12.418 1.263 -12.168 1.00 67.00 118 ASN A CA 1
ATOM 840 C C . ASN A 1 118 ? 12.619 2.700 -12.677 1.00 67.00 118 ASN A C 1
ATOM 842 O O . ASN A 1 118 ? 11.915 3.614 -12.252 1.00 67.00 118 ASN A O 1
ATOM 846 N N . TYR A 1 119 ? 13.547 2.889 -13.620 1.00 55.69 119 TYR A N 1
ATOM 847 C CA . TYR A 1 119 ? 13.864 4.187 -14.241 1.00 55.69 119 TYR A CA 1
ATOM 848 C C . TYR A 1 119 ? 12.649 4.883 -14.882 1.00 55.69 119 TYR A C 1
ATOM 850 O O . TYR A 1 119 ? 12.671 6.093 -15.089 1.00 55.69 119 TYR A O 1
ATOM 858 N N . SER A 1 120 ? 11.573 4.148 -15.185 1.00 58.28 120 SER A N 1
ATOM 859 C CA . SER A 1 120 ? 10.325 4.722 -15.699 1.00 58.28 120 SER A CA 1
ATOM 860 C C . SER A 1 120 ? 9.454 5.402 -14.634 1.00 58.28 120 SER A C 1
ATOM 862 O O . SER A 1 120 ? 8.447 6.023 -14.986 1.00 58.28 120 SER A O 1
ATOM 864 N N . ASN A 1 121 ? 9.782 5.272 -13.344 1.00 58.50 121 ASN A N 1
ATOM 865 C CA . ASN A 1 121 ? 9.010 5.861 -12.253 1.00 58.50 121 ASN A CA 1
ATOM 866 C C . ASN A 1 121 ? 9.245 7.376 -12.218 1.00 58.50 121 ASN A C 1
ATOM 868 O O . ASN A 1 121 ? 10.166 7.870 -11.572 1.00 58.50 121 ASN A O 1
ATOM 872 N N . ARG A 1 122 ? 8.390 8.135 -12.908 1.00 59.91 122 ARG A N 1
ATOM 873 C CA . ARG A 1 122 ? 8.507 9.602 -12.998 1.00 59.91 122 ARG A CA 1
ATOM 874 C C . ARG A 1 122 ? 8.347 10.327 -11.651 1.00 59.91 122 ARG A C 1
ATOM 876 O O . ARG A 1 122 ? 8.673 11.505 -11.578 1.00 59.91 122 ARG A O 1
ATOM 883 N N . GLY A 1 123 ? 7.823 9.660 -10.617 1.00 59.72 123 GLY A N 1
ATOM 884 C CA . GLY A 1 123 ? 7.470 10.267 -9.327 1.00 59.72 123 GLY A CA 1
ATOM 885 C C . GLY A 1 123 ? 8.318 9.830 -8.126 1.00 59.72 123 GLY A C 1
ATOM 886 O O . GLY A 1 123 ? 8.138 10.384 -7.044 1.00 59.72 123 GLY A O 1
ATOM 887 N N . GLY A 1 124 ? 9.251 8.881 -8.277 1.00 69.88 124 GLY A N 1
ATOM 888 C CA . GLY A 1 124 ? 10.128 8.472 -7.177 1.00 69.88 124 GLY A CA 1
ATOM 889 C C . GLY A 1 124 ? 10.979 7.239 -7.473 1.00 69.88 124 GLY A C 1
ATOM 890 O O . GLY A 1 124 ? 10.539 6.317 -8.157 1.00 69.88 124 GLY A O 1
ATOM 891 N N . LYS A 1 125 ? 12.193 7.214 -6.912 1.00 82.81 125 LYS A N 1
ATOM 892 C CA . LYS A 1 125 ? 13.129 6.084 -6.958 1.00 82.81 125 LYS A CA 1
ATOM 893 C C . LYS A 1 125 ? 13.367 5.539 -5.549 1.00 82.81 125 LYS A C 1
ATOM 895 O O . LYS A 1 125 ? 13.364 6.296 -4.577 1.00 82.81 125 LYS A O 1
ATOM 900 N N . VAL A 1 126 ? 13.556 4.226 -5.435 1.00 86.31 126 VAL A N 1
ATOM 901 C CA . VAL A 1 126 ? 13.948 3.553 -4.190 1.00 86.31 126 VAL A CA 1
ATOM 902 C C . VAL A 1 126 ? 15.321 2.928 -4.385 1.00 86.31 126 VAL A C 1
ATOM 904 O O . VAL A 1 126 ? 15.439 1.855 -4.966 1.00 86.31 126 VAL A O 1
ATOM 907 N N . ASP A 1 127 ? 16.348 3.602 -3.874 1.00 83.44 127 ASP A N 1
ATOM 908 C CA . ASP A 1 127 ? 17.749 3.191 -4.036 1.00 83.44 127 ASP A CA 1
ATOM 909 C C . ASP A 1 127 ? 18.236 2.207 -2.962 1.00 83.44 127 ASP A C 1
ATOM 911 O O . ASP A 1 127 ? 19.299 1.606 -3.093 1.00 83.44 127 ASP A O 1
ATOM 915 N N . ALA A 1 128 ? 17.477 2.051 -1.876 1.00 86.69 128 ALA A N 1
ATOM 916 C CA . ALA A 1 128 ? 17.875 1.247 -0.728 1.00 86.69 128 ALA A CA 1
ATOM 917 C C . ALA A 1 128 ? 16.657 0.599 -0.047 1.00 86.69 128 ALA A C 1
ATOM 919 O O . ALA A 1 128 ? 15.552 1.159 -0.086 1.00 86.69 128 ALA A O 1
ATOM 920 N N . PRO A 1 129 ? 16.837 -0.569 0.600 1.00 90.06 129 PRO A N 1
ATOM 921 C CA . PRO A 1 129 ? 15.813 -1.116 1.477 1.00 90.06 129 PRO A CA 1
ATOM 922 C C . PRO A 1 129 ? 15.637 -0.210 2.709 1.00 90.06 129 PRO A C 1
ATOM 924 O O . PRO A 1 129 ? 16.443 0.690 2.959 1.00 90.06 129 PRO A O 1
ATOM 927 N N . LEU A 1 130 ? 14.602 -0.454 3.518 1.00 90.69 130 LEU A N 1
ATOM 928 C CA . LEU A 1 130 ? 14.558 0.147 4.855 1.00 90.69 130 LEU A CA 1
ATOM 929 C C . LEU A 1 130 ? 15.725 -0.365 5.719 1.00 90.69 130 LEU A C 1
ATOM 931 O O . LEU A 1 130 ? 16.273 -1.425 5.410 1.00 90.69 130 LEU A O 1
ATOM 935 N N . PRO A 1 131 ? 16.099 0.336 6.810 1.00 91.75 131 PRO A N 1
ATOM 936 C CA . PRO A 1 131 ? 17.218 -0.074 7.666 1.00 91.75 131 PRO A CA 1
ATOM 937 C C . PRO A 1 131 ? 17.120 -1.508 8.203 1.00 91.75 131 PRO A C 1
ATOM 939 O O . PRO A 1 131 ? 18.130 -2.117 8.536 1.00 91.75 131 PRO A O 1
ATOM 942 N N . ASP A 1 132 ? 15.911 -2.064 8.273 1.00 92.31 132 ASP A N 1
ATOM 943 C CA . ASP A 1 132 ? 15.657 -3.443 8.683 1.00 92.31 132 ASP A CA 1
ATOM 944 C C . ASP A 1 132 ? 15.409 -4.428 7.532 1.00 92.31 132 ASP A C 1
ATOM 946 O O . ASP A 1 132 ? 14.962 -5.551 7.758 1.00 92.31 132 ASP A O 1
ATOM 950 N N . GLY A 1 133 ? 15.666 -4.013 6.293 1.00 91.75 133 GLY A N 1
ATOM 951 C CA . GLY A 1 133 ? 15.434 -4.818 5.098 1.00 91.75 133 GLY A CA 1
ATOM 952 C C . GLY A 1 133 ? 13.964 -4.923 4.677 1.00 91.75 133 GLY A C 1
ATOM 953 O O . GLY A 1 133 ? 13.671 -5.614 3.700 1.00 91.75 133 GLY A O 1
ATOM 954 N N . SER A 1 134 ? 13.032 -4.279 5.388 1.00 93.44 134 SER A N 1
ATOM 955 C CA . SER A 1 134 ? 11.599 -4.385 5.105 1.00 93.44 134 SER A CA 1
ATOM 956 C C . SER A 1 134 ? 11.119 -3.413 4.014 1.00 93.44 134 SER A C 1
ATOM 958 O O . SER A 1 134 ? 11.853 -2.549 3.528 1.00 93.44 134 SER A O 1
ATOM 960 N N . VAL A 1 135 ? 9.852 -3.579 3.620 1.00 95.06 135 VAL A N 1
ATOM 961 C CA . VAL A 1 135 ? 9.096 -2.655 2.762 1.00 95.06 135 VAL A CA 1
ATOM 962 C C . VAL A 1 135 ? 8.063 -1.951 3.638 1.00 95.06 135 VAL A C 1
ATOM 964 O O . VAL A 1 135 ? 7.416 -2.611 4.451 1.00 95.06 135 VAL A O 1
ATOM 967 N N . ALA A 1 136 ? 7.862 -0.644 3.448 1.00 95.69 136 ALA A N 1
ATOM 968 C CA . ALA A 1 136 ? 6.878 0.166 4.175 1.00 95.69 136 ALA A CA 1
ATOM 969 C C . ALA A 1 136 ? 5.422 -0.135 3.754 1.00 95.69 136 ALA A C 1
ATOM 971 O O . ALA A 1 136 ? 4.682 0.752 3.337 1.00 95.69 136 ALA A O 1
ATOM 972 N N . LEU A 1 137 ? 5.010 -1.400 3.836 1.00 96.88 137 LEU A N 1
ATOM 973 C CA . LEU A 1 137 ? 3.659 -1.871 3.559 1.00 96.88 137 LEU A CA 1
ATOM 974 C C . LEU A 1 137 ? 3.170 -2.712 4.739 1.00 96.88 137 LEU A C 1
ATOM 976 O O . LEU A 1 137 ? 3.827 -3.673 5.136 1.00 96.88 137 LEU A O 1
ATOM 980 N N . HIS A 1 138 ? 2.010 -2.360 5.284 1.00 96.00 138 HIS A N 1
ATOM 981 C CA . HIS A 1 138 ? 1.439 -3.008 6.458 1.00 96.00 138 HIS A CA 1
ATOM 982 C C . HIS A 1 138 ? -0.057 -3.258 6.250 1.00 96.00 138 HIS A C 1
ATOM 984 O O . HIS A 1 138 ? -0.796 -2.345 5.889 1.00 96.00 138 HIS A O 1
ATOM 990 N N . ALA A 1 139 ? -0.501 -4.493 6.484 1.00 94.81 139 ALA A N 1
ATOM 991 C CA . ALA A 1 139 ? -1.915 -4.848 6.465 1.00 94.81 139 ALA A CA 1
ATOM 992 C C . ALA A 1 139 ? -2.564 -4.404 7.785 1.00 94.81 139 ALA A C 1
ATOM 994 O O . ALA A 1 139 ? -2.558 -5.145 8.765 1.00 94.81 139 ALA A O 1
ATOM 995 N N . ARG A 1 140 ? -3.064 -3.163 7.812 1.00 93.88 140 ARG A N 1
ATOM 996 C CA . ARG A 1 140 ? -3.628 -2.542 9.018 1.00 93.88 140 ARG A CA 1
ATOM 997 C C . ARG A 1 140 ? -4.963 -3.153 9.427 1.00 93.88 140 ARG A C 1
ATOM 999 O O . ARG A 1 140 ? -5.146 -3.444 10.600 1.00 93.88 140 ARG A O 1
ATOM 1006 N N . SER A 1 141 ? -5.891 -3.291 8.489 1.00 91.44 141 SER A N 1
ATOM 1007 C CA . SER A 1 141 ? -7.265 -3.720 8.751 1.00 91.44 141 SER A CA 1
ATOM 1008 C C . SER A 1 141 ? -7.614 -4.868 7.812 1.00 91.44 141 SER A C 1
ATOM 1010 O O . SER A 1 141 ? -7.291 -4.806 6.625 1.00 91.44 141 SER A O 1
ATOM 1012 N N . VAL A 1 142 ? -8.243 -5.921 8.331 1.00 89.62 142 VAL A N 1
ATOM 1013 C CA . VAL A 1 142 ? -8.829 -6.983 7.508 1.00 89.62 142 VAL A CA 1
ATOM 1014 C C . VAL A 1 142 ? -10.226 -7.312 8.014 1.00 89.62 142 VAL A C 1
ATOM 1016 O O . VAL A 1 142 ? -10.419 -7.642 9.184 1.00 89.62 142 VAL A O 1
ATOM 1019 N N . PHE A 1 143 ? -11.204 -7.208 7.119 1.00 87.75 143 PHE A N 1
ATOM 1020 C CA . PHE A 1 143 ? -12.601 -7.512 7.397 1.00 87.75 143 PHE A CA 1
ATOM 1021 C C . PHE A 1 143 ? -12.980 -8.836 6.736 1.00 87.75 143 PHE A C 1
ATOM 1023 O O . PHE A 1 143 ? -12.783 -9.007 5.533 1.00 87.75 143 PHE A O 1
ATOM 1030 N N . LEU A 1 144 ? -13.478 -9.786 7.530 1.00 86.38 144 LEU A N 1
ATOM 1031 C CA . LEU A 1 144 ? -13.742 -11.164 7.103 1.00 86.38 144 LEU A CA 1
ATOM 1032 C C . LEU A 1 144 ? -15.177 -11.584 7.471 1.00 86.38 144 LEU A C 1
ATOM 1034 O O . LEU A 1 144 ? -15.353 -12.526 8.242 1.00 86.38 144 LEU A O 1
ATOM 1038 N N . PRO A 1 145 ? -16.208 -10.933 6.899 1.00 80.88 145 PRO A N 1
ATOM 1039 C CA . PRO A 1 145 ? -17.603 -11.130 7.304 1.00 80.88 145 PRO A CA 1
ATOM 1040 C C . PRO A 1 145 ? -18.167 -12.513 6.959 1.00 80.88 145 PRO A C 1
ATOM 1042 O O . PRO A 1 145 ? -19.278 -12.846 7.346 1.00 80.88 145 PRO A O 1
ATOM 1045 N N . THR A 1 146 ? -17.438 -13.321 6.191 1.00 79.88 146 THR A N 1
ATOM 1046 C CA . THR A 1 146 ? -17.890 -14.640 5.729 1.00 79.88 146 THR A CA 1
ATOM 1047 C C . THR A 1 146 ? -17.139 -15.794 6.384 1.00 79.88 146 THR A C 1
ATOM 1049 O O . THR A 1 146 ? -17.342 -16.944 5.997 1.00 79.88 146 THR A O 1
ATOM 1052 N N . VAL A 1 147 ? -16.220 -15.523 7.316 1.00 71.88 147 VAL A N 1
ATOM 1053 C CA . VAL A 1 147 ? -15.368 -16.559 7.907 1.00 71.88 147 VAL A CA 1
ATOM 1054 C C . VAL A 1 147 ? -15.806 -16.834 9.341 1.00 71.88 147 VAL A C 1
ATOM 1056 O O . VAL A 1 147 ? -15.714 -15.965 10.200 1.00 71.88 147 VAL A O 1
ATOM 1059 N N . SER A 1 148 ? -16.215 -18.076 9.614 1.00 70.62 148 SER A N 1
ATOM 1060 C CA . SER A 1 148 ? -16.379 -18.583 10.979 1.00 70.62 148 SER A CA 1
ATOM 1061 C C . SER A 1 148 ? -15.134 -19.379 11.367 1.00 70.62 148 SER A C 1
ATOM 1063 O O . SER A 1 148 ? -14.927 -20.505 10.914 1.00 70.62 148 SER A O 1
ATOM 1065 N N . LEU A 1 149 ? -14.254 -18.768 12.162 1.00 68.44 149 LEU A N 1
ATOM 1066 C CA . LEU A 1 149 ? -13.071 -19.430 12.717 1.00 68.44 149 LEU A CA 1
ATOM 1067 C C . LEU A 1 149 ? -13.380 -19.889 14.141 1.00 68.44 149 LEU A C 1
ATOM 1069 O O . LEU A 1 149 ? -13.206 -19.119 15.075 1.00 68.44 149 LEU A O 1
ATOM 1073 N N . GLY A 1 150 ? -13.859 -21.124 14.312 1.00 67.69 150 GLY A N 1
ATOM 1074 C CA . GLY A 1 150 ? -13.901 -21.808 15.614 1.00 67.69 150 GLY A CA 1
ATOM 1075 C C . GLY A 1 150 ? -14.473 -20.997 16.790 1.00 67.69 150 GLY A C 1
ATOM 1076 O O . GLY A 1 150 ? -13.890 -21.023 17.868 1.00 67.69 150 GLY A O 1
ATOM 1077 N N . GLY A 1 151 ? -15.571 -20.258 16.584 1.00 67.44 151 GLY A N 1
ATOM 1078 C CA . GLY A 1 151 ? -16.214 -19.430 17.620 1.00 67.44 151 GLY A CA 1
ATOM 1079 C C . GLY A 1 151 ? -15.898 -17.928 17.561 1.00 67.44 151 GLY A C 1
ATOM 1080 O O . GLY A 1 151 ? -16.358 -17.169 18.409 1.00 67.44 151 GLY A O 1
ATOM 1081 N N . MET A 1 152 ? -15.151 -17.460 16.559 1.00 68.00 152 MET A N 1
ATOM 1082 C CA . MET A 1 152 ? -14.873 -16.032 16.345 1.00 68.00 152 MET A CA 1
ATOM 1083 C C . MET A 1 152 ? -16.010 -15.308 15.593 1.00 68.00 152 MET A C 1
ATOM 1085 O O . MET A 1 152 ? -15.769 -14.629 14.598 1.00 68.00 152 MET A O 1
ATOM 1089 N N . GLU A 1 153 ? -17.257 -15.429 16.059 1.00 70.56 153 GLU A N 1
ATOM 1090 C CA . GLU A 1 153 ? -18.427 -14.773 15.434 1.00 70.56 153 GLU A CA 1
ATOM 1091 C C . GLU A 1 153 ? -18.333 -13.237 15.446 1.00 70.56 153 GLU A C 1
ATOM 1093 O O . GLU A 1 153 ? -18.897 -12.568 14.587 1.00 70.56 153 GLU A O 1
ATOM 1098 N N . PHE A 1 154 ? -17.537 -12.653 16.350 1.00 68.25 154 PHE A N 1
ATOM 1099 C CA . PHE A 1 154 ? -17.320 -11.201 16.410 1.00 68.25 154 PHE A CA 1
ATOM 1100 C C . PHE A 1 154 ? -16.647 -10.608 15.153 1.00 68.25 154 PHE A C 1
ATOM 1102 O O . PHE A 1 154 ? -16.611 -9.386 14.997 1.00 68.25 154 PHE A O 1
ATOM 1109 N N . LEU A 1 155 ? -16.106 -11.453 14.267 1.00 67.94 155 LEU A N 1
ATOM 1110 C CA . LEU A 1 155 ? -15.490 -11.058 12.994 1.00 67.94 155 LEU A CA 1
ATOM 1111 C C . LEU A 1 155 ? -16.497 -10.735 11.894 1.00 67.94 155 LEU A C 1
ATOM 1113 O O . LEU A 1 155 ? -16.115 -10.166 10.871 1.00 67.94 155 LEU A O 1
ATOM 1117 N N . LEU A 1 156 ? -17.769 -11.069 12.117 1.00 71.75 156 LEU A N 1
ATOM 1118 C CA . LEU A 1 156 ? -18.865 -10.702 11.226 1.00 71.75 156 LEU A CA 1
ATOM 1119 C C . LEU A 1 156 ? -19.037 -9.180 11.155 1.00 71.75 156 LEU A C 1
ATOM 1121 O O . LEU A 1 156 ? -19.288 -8.638 10.082 1.00 71.75 156 LEU A O 1
ATOM 1125 N N . ASP A 1 157 ? -18.820 -8.492 12.280 1.00 80.81 157 ASP A N 1
ATOM 1126 C CA . ASP A 1 157 ? -19.187 -7.081 12.428 1.00 80.81 157 ASP A CA 1
ATOM 1127 C C . ASP A 1 157 ? -17.988 -6.134 12.530 1.00 80.81 157 ASP A C 1
ATOM 1129 O O . ASP A 1 157 ? -18.145 -4.914 12.419 1.00 80.81 157 ASP A O 1
ATOM 1133 N N . LYS A 1 158 ? -16.784 -6.657 12.800 1.00 83.25 158 LYS A N 1
ATOM 1134 C CA . LYS A 1 158 ? -15.600 -5.833 13.074 1.00 83.25 158 LYS A CA 1
ATOM 1135 C C . LYS A 1 158 ? -14.357 -6.354 12.359 1.00 83.25 158 LYS A C 1
ATOM 1137 O O . LYS A 1 158 ? -14.098 -7.556 12.384 1.00 83.25 158 LYS A O 1
ATOM 1142 N N . PRO A 1 159 ? -13.541 -5.462 11.772 1.00 86.81 159 PRO A N 1
ATOM 1143 C CA . PRO A 1 159 ? -12.263 -5.866 11.217 1.00 86.81 159 PRO A CA 1
ATOM 1144 C C . PRO A 1 159 ? -11.261 -6.215 12.321 1.00 86.81 159 PRO A C 1
ATOM 1146 O O . PRO A 1 159 ? -11.272 -5.637 13.412 1.00 86.81 159 PRO A O 1
ATOM 1149 N N . PHE A 1 160 ? -10.322 -7.102 11.999 1.00 86.81 160 PHE A N 1
ATOM 1150 C CA . PHE A 1 160 ? -9.080 -7.198 12.753 1.00 86.81 160 PHE A CA 1
ATOM 1151 C C . PHE A 1 160 ? -8.203 -5.999 12.432 1.00 86.81 160 PHE A C 1
ATOM 1153 O O . PHE A 1 160 ? -7.930 -5.734 11.262 1.00 86.81 160 PHE A O 1
ATOM 1160 N N . VAL A 1 161 ? -7.713 -5.323 13.470 1.00 90.31 161 VAL A N 1
ATOM 1161 C CA . VAL A 1 161 ? -6.841 -4.157 13.326 1.00 90.31 161 VAL A CA 1
ATOM 1162 C C . VAL A 1 161 ? -5.480 -4.452 13.948 1.00 90.31 161 VAL A C 1
ATOM 1164 O O . VAL A 1 161 ? -5.370 -4.666 15.153 1.00 90.31 161 VAL A O 1
ATOM 1167 N N . GLY A 1 162 ? -4.439 -4.479 13.119 1.00 91.06 162 GLY A N 1
ATOM 1168 C CA . GLY A 1 162 ? -3.054 -4.656 13.544 1.00 91.06 162 GLY A CA 1
ATOM 1169 C C . GLY A 1 162 ? -2.421 -3.340 13.993 1.00 91.06 162 GLY A C 1
ATOM 1170 O O . GLY A 1 162 ? -2.627 -2.297 13.376 1.00 91.06 162 GLY A O 1
ATOM 1171 N N . ASN A 1 163 ? -1.610 -3.374 15.048 1.00 94.38 163 ASN A N 1
ATOM 1172 C CA . ASN A 1 163 ? -0.812 -2.211 15.439 1.00 94.38 163 ASN A CA 1
ATOM 1173 C C . ASN A 1 163 ? 0.237 -1.892 14.364 1.00 94.38 163 ASN A C 1
ATOM 1175 O O . ASN A 1 163 ? 0.821 -2.797 13.763 1.00 94.38 163 ASN A O 1
ATOM 1179 N N . LEU A 1 164 ? 0.511 -0.604 14.166 1.00 93.25 164 LEU A N 1
ATOM 1180 C CA . LEU A 1 164 ? 1.586 -0.132 13.312 1.00 93.25 164 LEU A CA 1
ATOM 1181 C C . LEU A 1 164 ? 2.919 -0.753 13.751 1.00 93.25 164 LEU A C 1
ATOM 1183 O O . LEU A 1 164 ? 3.191 -0.855 14.953 1.00 93.25 164 LEU A O 1
ATOM 1187 N N . PRO A 1 165 ? 3.799 -1.112 12.801 1.00 94.06 165 PRO A N 1
ATOM 1188 C CA . PRO A 1 165 ? 5.131 -1.586 13.142 1.00 94.06 165 PRO A CA 1
ATOM 1189 C C . PRO A 1 165 ? 5.884 -0.539 13.972 1.00 94.06 165 PRO A C 1
ATOM 1191 O O . PRO A 1 165 ? 6.008 0.614 13.559 1.00 94.06 165 PRO A O 1
ATOM 1194 N N . GLY A 1 166 ? 6.442 -0.938 15.121 1.00 91.50 166 GLY A N 1
ATOM 1195 C CA . GLY A 1 166 ? 7.093 -0.002 16.052 1.00 91.50 166 GLY A CA 1
ATOM 1196 C C . GLY A 1 166 ? 8.202 0.843 15.408 1.00 91.50 166 GLY A C 1
ATOM 1197 O O . GLY A 1 166 ? 8.318 2.036 15.688 1.00 91.50 166 GLY A O 1
ATOM 1198 N N . ARG A 1 167 ? 8.942 0.254 14.458 1.00 92.50 167 ARG A N 1
ATOM 1199 C CA . ARG A 1 167 ? 10.018 0.919 13.706 1.00 92.50 167 ARG A CA 1
ATOM 1200 C C . ARG A 1 167 ? 9.538 2.021 12.763 1.00 92.50 167 ARG A C 1
ATOM 1202 O O . ARG A 1 167 ? 10.324 2.889 12.409 1.00 92.50 167 ARG A O 1
ATOM 1209 N N . TRP A 1 168 ? 8.260 2.063 12.375 1.00 92.31 168 TRP A N 1
ATOM 1210 C CA . TRP A 1 168 ? 7.754 3.131 11.498 1.00 92.31 168 TRP A CA 1
ATOM 1211 C C . TRP A 1 168 ? 7.754 4.500 12.182 1.00 92.31 168 TRP A C 1
ATOM 1213 O O . TRP A 1 168 ? 7.921 5.522 11.516 1.00 92.31 168 TRP A O 1
ATOM 1223 N N . ARG A 1 169 ? 7.648 4.529 13.515 1.00 92.25 169 ARG A N 1
ATOM 1224 C CA . ARG A 1 169 ? 7.847 5.755 14.292 1.00 92.25 169 ARG A CA 1
ATOM 1225 C C . ARG A 1 169 ? 9.268 6.286 14.142 1.00 92.25 169 ARG A C 1
ATOM 1227 O O . ARG A 1 169 ? 9.447 7.487 13.997 1.00 92.25 169 ARG A O 1
ATOM 1234 N N . GLU A 1 170 ? 10.257 5.402 14.164 1.00 90.88 170 GLU A N 1
ATOM 1235 C CA . GLU A 1 170 ? 11.674 5.756 14.030 1.00 90.88 170 GLU A CA 1
ATOM 1236 C C . GLU A 1 170 ? 12.020 6.124 12.583 1.00 90.88 170 GLU A C 1
ATOM 1238 O O . GLU A 1 170 ? 12.670 7.134 12.342 1.00 90.88 170 GLU A O 1
ATOM 1243 N N . PHE A 1 171 ? 11.537 5.348 11.610 1.00 90.12 171 PHE A N 1
ATOM 1244 C CA . PHE A 1 171 ? 11.863 5.545 10.196 1.00 90.12 171 PHE A CA 1
ATOM 1245 C C . PHE A 1 171 ? 11.138 6.733 9.559 1.00 90.12 171 PHE A C 1
ATOM 1247 O O . PHE A 1 171 ? 11.670 7.356 8.641 1.00 90.12 171 PHE A O 1
ATOM 1254 N N . PHE A 1 172 ? 9.916 7.027 10.006 1.00 91.06 172 PHE A N 1
ATOM 1255 C CA . PHE A 1 172 ? 9.019 7.961 9.318 1.00 91.06 172 PHE A CA 1
ATOM 1256 C C . PHE A 1 172 ? 8.343 8.976 10.244 1.00 91.06 172 PHE A C 1
ATOM 1258 O O . PHE A 1 172 ? 7.612 9.839 9.763 1.00 91.06 172 PHE A O 1
ATOM 1265 N N . GLY A 1 173 ? 8.518 8.869 11.564 1.00 91.81 173 GLY A N 1
ATOM 1266 C CA . GLY A 1 173 ? 7.789 9.702 12.524 1.00 91.81 173 GLY A CA 1
ATOM 1267 C C . GLY A 1 173 ? 6.290 9.389 12.613 1.00 91.81 173 GLY A C 1
ATOM 1268 O O . GLY A 1 173 ? 5.544 10.182 13.191 1.00 91.81 173 GLY A O 1
ATOM 1269 N N . VAL A 1 174 ? 5.836 8.264 12.046 1.00 92.12 174 VAL A N 1
ATOM 1270 C CA . VAL A 1 174 ? 4.419 7.867 12.015 1.00 92.12 174 VAL A CA 1
ATOM 1271 C C . VAL A 1 174 ? 4.007 7.235 13.346 1.00 92.12 174 VAL A C 1
ATOM 1273 O O . VAL A 1 174 ? 4.743 6.441 13.931 1.00 92.12 174 VAL A O 1
ATOM 1276 N N . ARG A 1 175 ? 2.820 7.591 13.840 1.00 93.75 175 ARG A N 1
ATOM 1277 C CA . ARG A 1 175 ? 2.253 7.129 15.116 1.00 93.75 175 ARG A CA 1
ATOM 1278 C C . ARG A 1 175 ? 0.834 6.595 14.920 1.00 93.75 175 ARG A C 1
ATOM 1280 O O . ARG A 1 175 ? 0.160 6.965 13.970 1.00 93.75 175 ARG A O 1
ATOM 1287 N N . GLU A 1 176 ? 0.339 5.805 15.873 1.00 93.75 176 GLU A N 1
ATOM 1288 C CA . GLU A 1 176 ? -1.038 5.265 15.861 1.00 93.75 176 GLU A CA 1
ATOM 1289 C C . GLU A 1 176 ? -2.122 6.338 15.677 1.00 93.75 176 GLU A C 1
ATOM 1291 O O . GLU A 1 176 ? -3.118 6.128 14.994 1.00 93.75 176 GLU A O 1
ATOM 1296 N N . GLN A 1 177 ? -1.909 7.526 16.240 1.00 91.81 177 GLN A N 1
ATOM 1297 C CA . GLN A 1 177 ? -2.815 8.665 16.076 1.00 91.81 177 GLN A CA 1
ATOM 1298 C C . GLN A 1 177 ? -2.919 9.166 14.627 1.00 91.81 177 GLN A C 1
ATOM 1300 O O . GLN A 1 177 ? -3.956 9.707 14.264 1.00 91.81 177 GLN A O 1
ATOM 1305 N N . ASP A 1 178 ? -1.882 8.966 13.805 1.00 90.25 178 ASP A N 1
ATOM 1306 C CA . ASP A 1 178 ? -1.866 9.389 12.398 1.00 90.25 178 ASP A CA 1
ATOM 1307 C C . ASP A 1 178 ? -2.742 8.482 11.514 1.00 90.25 178 ASP A C 1
ATOM 1309 O O . ASP A 1 178 ? -3.048 8.833 10.379 1.00 90.25 178 ASP A O 1
ATOM 1313 N N . VAL A 1 179 ? -3.134 7.310 12.026 1.00 88.62 179 VAL A N 1
ATOM 1314 C CA . VAL A 1 179 ? -3.974 6.315 11.336 1.00 88.62 179 VAL A CA 1
ATOM 1315 C C . VAL A 1 179 ? -5.279 6.035 12.089 1.00 88.62 179 VAL A C 1
ATOM 1317 O O . VAL A 1 179 ? -6.031 5.119 11.750 1.00 88.62 179 VAL A O 1
ATOM 1320 N N . LYS A 1 180 ? -5.560 6.804 13.146 1.00 76.12 180 LYS A N 1
ATOM 1321 C CA . LYS A 1 180 ? -6.753 6.626 13.972 1.00 76.12 180 LYS A CA 1
ATOM 1322 C C . LYS A 1 180 ? -7.987 7.080 13.192 1.00 76.12 180 LYS A C 1
ATOM 1324 O O . LYS A 1 180 ? -8.029 8.196 12.692 1.00 76.12 180 LYS A O 1
ATOM 1329 N N . GLY A 1 181 ? -9.009 6.229 13.137 1.00 68.25 181 GLY A N 1
ATOM 1330 C CA . GLY A 1 181 ? -10.257 6.519 12.421 1.00 68.25 181 GLY A CA 1
ATOM 1331 C C . GLY A 1 181 ? -10.320 5.965 10.998 1.00 68.25 181 GLY A C 1
ATOM 1332 O O . GLY A 1 181 ? -11.384 6.051 10.391 1.00 68.25 181 GLY A O 1
ATOM 1333 N N . LEU A 1 182 ? -9.245 5.336 10.507 1.00 65.56 182 LEU A N 1
ATOM 1334 C CA . LEU A 1 182 ? -9.335 4.421 9.371 1.00 65.56 182 LEU A CA 1
ATOM 1335 C C . LEU A 1 182 ? -10.257 3.263 9.760 1.00 65.56 182 LEU A C 1
ATOM 1337 O O . LEU A 1 182 ? -10.005 2.591 10.765 1.00 65.56 182 LEU A O 1
ATOM 1341 N N . ARG A 1 183 ? -11.347 3.098 9.012 1.00 52.06 183 ARG A N 1
ATOM 1342 C CA . ARG A 1 183 ? -12.271 1.968 9.131 1.00 52.06 183 ARG A CA 1
ATOM 1343 C C . ARG A 1 183 ? -11.863 0.894 8.136 1.00 52.06 183 ARG A C 1
ATOM 1345 O O . ARG A 1 183 ? -11.665 1.273 6.964 1.00 52.06 183 ARG A O 1
#

Radius of gyration: 18.87 Å; chains: 1; bounding box: 43×52×41 Å

InterPro domains:
  IPR020103 Pseudouridine synthase, catalytic domain superfamily [SSF55120] (75-153)

Organism: NCBI:txid267567

pLDDT: mean 78.09, std 18.01, range [33.94, 96.88]

Sequence (183 aa):
GSGKNPTYQLSGMLKSTGGGKGGGGPRGNKGGGRGSVICKPLPPNQTSVNGDKSNGGFRVCHIEWEHLKTLTTSKQSTTAPRYLLSVSTDTGAKHQVRALLALAGGAPIAGDLRYGDNYSNRGGKVDAPLPDGSVALHARSVFLPTVSLGGMEFLLDKPFVGNLPGRWREFFGVREQDVKGLR

Foldseek 3Di:
DDDDFDKDKFKWWKAKPDPDPDDDDDDDPDPDPDIDIDIDHDDPPDDFDPDPVVVVRIHMWMKMKGFLDWFDDPPPDPFAIDTDIDIDIPDDDPCRVQNRCCPVVLHHWEQPPPRQCDPPSPRHHHPHGPPVSDTPDDPAWDQDLPDDDPPPNVSNPGTDGDADDPCCCVRGVDHPVSCPPPD